Protein AF-A0A9X5XB09-F1 (afdb_monomer)

pLDDT: mean 93.3, std 4.89, range [77.44, 98.56]

Foldseek 3Di:
DVVPDDDDDDDDPDDDDADFDAADDPDDDDDPQDFAADPPDPDDPPDDTHTPPVVSVVVVVVVVSRRD

Solvent-accessible surface area (backbone atoms only — not comparable to full-atom values): 4672 Å² total; per-residue (Å²): 86,101,82,77,47,89,74,95,79,84,77,83,87,75,77,86,88,77,72,69,47,74,61,63,86,91,56,93,69,84,75,93,76,75,78,38,68,39,90,83,56,97,62,58,94,90,47,79,82,54,64,31,61,69,62,29,49,49,54,51,52,51,46,41,45,53,22,81

Structure (mmCIF, N/CA/C/O backbone):
data_AF-A0A9X5XB09-F1
#
_entry.id   AF-A0A9X5XB09-F1
#
loop_
_atom_site.group_PDB
_atom_site.id
_atom_site.type_symbol
_atom_site.label_atom_id
_atom_site.label_alt_id
_atom_site.label_comp_id
_atom_site.label_asym_id
_atom_site.label_entity_id
_atom_site.label_seq_id
_atom_site.pdbx_PDB_ins_code
_atom_site.Cartn_x
_atom_site.Cartn_y
_atom_site.Cartn_z
_atom_site.occupancy
_atom_site.B_iso_or_equiv
_atom_site.auth_seq_id
_atom_site.auth_comp_id
_atom_site.auth_asym_id
_atom_site.auth_atom_id
_atom_site.pdbx_PDB_model_num
ATOM 1 N N . ASP A 1 1 ? 21.412 -19.686 6.792 1.00 77.44 1 ASP A N 1
ATOM 2 C CA . ASP A 1 1 ? 21.970 -19.236 8.089 1.00 77.44 1 ASP A CA 1
ATOM 3 C C . ASP A 1 1 ? 23.136 -18.292 7.790 1.00 77.44 1 ASP A C 1
ATOM 5 O O . ASP A 1 1 ? 23.310 -17.926 6.631 1.00 77.44 1 ASP A O 1
ATOM 9 N N . THR A 1 2 ? 23.922 -17.866 8.779 1.00 87.00 2 THR A N 1
ATOM 10 C CA . THR A 1 2 ? 25.116 -17.025 8.545 1.00 87.00 2 THR A CA 1
ATOM 11 C C . THR A 1 2 ? 26.181 -17.695 7.664 1.00 87.00 2 THR A C 1
ATOM 13 O O . THR A 1 2 ? 27.129 -17.031 7.267 1.00 87.00 2 THR A O 1
ATOM 16 N N . ASN A 1 3 ? 26.016 -18.980 7.328 1.00 93.06 3 ASN A N 1
ATOM 17 C CA . ASN A 1 3 ? 26.927 -19.773 6.507 1.00 93.06 3 ASN A CA 1
ATOM 18 C C . ASN A 1 3 ? 26.392 -19.988 5.077 1.00 93.06 3 ASN A C 1
ATOM 20 O O . ASN A 1 3 ? 26.949 -20.783 4.326 1.00 93.06 3 ASN A O 1
ATOM 24 N N . GLY A 1 4 ? 25.288 -19.330 4.701 1.00 93.75 4 GLY A N 1
ATOM 25 C CA . GLY A 1 4 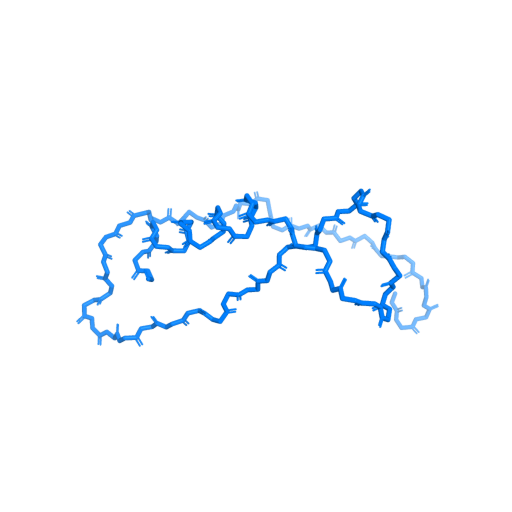? 24.652 -19.509 3.392 1.00 93.75 4 GLY A CA 1
ATOM 26 C C . GLY A 1 4 ? 23.876 -20.823 3.235 1.00 93.75 4 GLY A C 1
ATOM 27 O O . GLY A 1 4 ? 23.382 -21.102 2.146 1.00 93.75 4 GLY A O 1
ATOM 28 N N . ALA A 1 5 ? 23.720 -21.622 4.297 1.00 95.06 5 ALA A N 1
ATOM 29 C CA . ALA A 1 5 ? 22.958 -22.864 4.229 1.00 95.06 5 ALA A CA 1
ATOM 30 C C . ALA A 1 5 ? 21.443 -22.613 4.299 1.00 95.06 5 ALA A C 1
ATOM 32 O O . ALA A 1 5 ? 20.964 -21.665 4.940 1.00 95.06 5 ALA A O 1
ATOM 33 N N . LEU A 1 6 ? 20.676 -23.499 3.661 1.00 94.94 6 LEU A N 1
ATOM 34 C CA . LEU A 1 6 ? 19.219 -23.507 3.747 1.00 94.94 6 LEU A CA 1
ATOM 35 C C . LEU A 1 6 ? 18.764 -24.040 5.107 1.00 94.94 6 LEU A C 1
ATOM 37 O O . LEU A 1 6 ? 19.374 -24.937 5.685 1.00 94.94 6 LEU A O 1
ATOM 41 N N . ARG A 1 7 ? 17.650 -23.504 5.603 1.00 93.88 7 ARG A N 1
ATOM 42 C CA . ARG A 1 7 ? 17.010 -23.958 6.837 1.00 93.88 7 ARG A CA 1
ATOM 43 C C . ARG A 1 7 ? 15.510 -24.058 6.613 1.00 93.88 7 ARG A C 1
ATOM 45 O O . ARG A 1 7 ? 14.915 -23.144 6.049 1.00 93.88 7 ARG A O 1
ATOM 52 N N . ALA A 1 8 ? 14.908 -25.141 7.094 1.00 94.94 8 ALA A N 1
ATOM 53 C CA . ALA A 1 8 ? 13.458 -25.248 7.145 1.00 94.94 8 ALA A CA 1
ATOM 54 C C . ALA A 1 8 ? 12.888 -24.196 8.110 1.00 94.94 8 ALA A C 1
ATOM 56 O O . ALA A 1 8 ? 13.370 -24.038 9.236 1.00 94.94 8 ALA A O 1
ATOM 57 N N . TYR A 1 9 ? 11.866 -23.481 7.655 1.00 94.06 9 TYR A N 1
ATOM 58 C CA . TYR A 1 9 ? 11.112 -22.518 8.442 1.00 94.06 9 TYR A CA 1
ATOM 59 C C . TYR A 1 9 ? 9.630 -22.833 8.285 1.00 94.06 9 TYR A C 1
ATOM 61 O O . TYR A 1 9 ? 9.135 -22.908 7.162 1.00 94.06 9 TYR A O 1
ATOM 69 N N . GLU A 1 10 ? 8.942 -23.017 9.408 1.00 96.56 10 GLU A N 1
ATOM 70 C CA . GLU A 1 10 ? 7.497 -23.203 9.441 1.00 96.56 10 GLU A CA 1
ATOM 71 C C . GLU A 1 10 ? 6.841 -21.900 9.927 1.00 96.56 10 GLU A C 1
ATOM 73 O O . GLU A 1 10 ? 7.031 -21.507 11.085 1.00 96.56 10 GLU A O 1
ATOM 78 N N . PRO A 1 11 ? 6.110 -21.182 9.056 1.00 94.81 11 PRO A N 1
ATOM 79 C CA . PRO A 1 11 ? 5.374 -19.994 9.456 1.00 94.81 11 PRO A CA 1
ATOM 80 C C . PRO A 1 11 ? 4.209 -20.340 10.387 1.00 94.81 11 PRO A C 1
ATOM 82 O O . PRO A 1 11 ? 3.627 -21.422 10.329 1.00 94.81 11 PRO A O 1
ATOM 85 N N . ARG A 1 12 ? 3.777 -19.364 11.189 1.00 95.88 12 ARG A N 1
ATOM 86 C CA . ARG A 1 12 ? 2.488 -19.457 11.884 1.00 95.88 12 ARG A CA 1
ATOM 87 C C . ARG A 1 12 ? 1.361 -19.546 10.848 1.00 95.88 12 ARG A C 1
ATOM 89 O O . ARG A 1 12 ? 1.187 -18.624 10.060 1.00 95.88 12 ARG A O 1
ATOM 96 N N . ALA A 1 13 ? 0.561 -20.609 10.915 1.00 95.31 13 ALA A N 1
ATOM 97 C CA . ALA A 1 13 ? -0.527 -20.849 9.962 1.00 95.31 13 ALA A CA 1
ATOM 98 C C . ALA A 1 13 ? -1.791 -20.009 10.218 1.00 95.31 13 ALA A C 1
ATOM 100 O O . ALA A 1 13 ? -2.575 -19.784 9.302 1.00 95.31 13 ALA A O 1
ATOM 101 N N . VAL A 1 14 ? -2.009 -19.557 11.457 1.00 95.50 14 VAL A N 1
ATOM 102 C CA . VAL A 1 14 ? -3.205 -18.782 11.821 1.00 95.50 14 VAL A CA 1
ATOM 103 C C . VAL A 1 14 ? -2.919 -17.283 11.662 1.00 95.50 14 VAL A C 1
ATOM 105 O O . VAL A 1 14 ? -2.106 -16.752 12.430 1.00 95.50 14 VAL A O 1
ATOM 108 N N . PRO A 1 15 ? -3.560 -16.591 10.700 1.00 91.44 15 PRO A N 1
ATOM 109 C CA . PRO A 1 15 ? -3.394 -15.155 10.517 1.00 91.44 15 PRO A CA 1
ATOM 110 C C . PRO A 1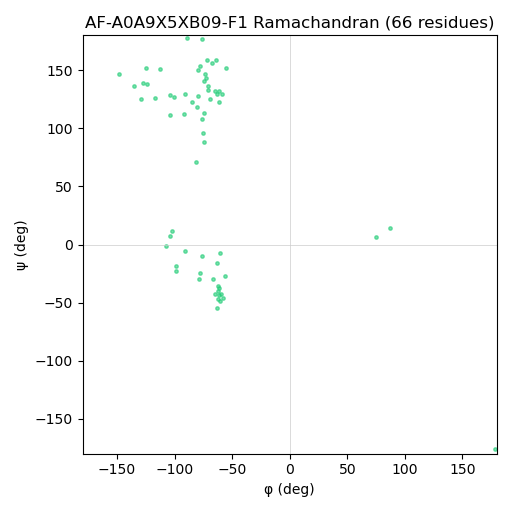 15 ? -4.074 -14.366 11.639 1.00 91.44 15 PRO A C 1
ATOM 112 O O . PRO A 1 15 ? -4.990 -14.845 12.309 1.00 91.44 15 PRO A O 1
ATOM 115 N N . LEU A 1 16 ? -3.639 -13.120 11.825 1.00 90.44 16 LEU A N 1
ATOM 116 C CA . LEU A 1 16 ? -4.323 -12.192 12.716 1.00 90.44 16 LEU A CA 1
ATOM 117 C C . LEU A 1 16 ? -5.678 -11.802 12.10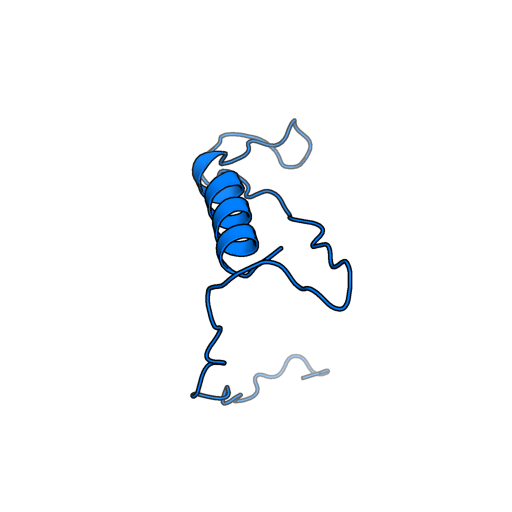9 1.00 90.44 16 LEU A C 1
ATOM 119 O O . LEU A 1 16 ? -5.736 -11.299 10.988 1.00 90.44 16 LEU A O 1
ATOM 123 N N . ALA A 1 17 ? -6.756 -11.994 12.867 1.00 87.38 17 ALA A N 1
ATOM 124 C CA . ALA A 1 17 ? -8.069 -11.484 12.499 1.00 87.38 17 ALA A CA 1
ATOM 125 C C . ALA A 1 17 ? -8.126 -9.974 12.773 1.00 87.38 17 ALA A C 1
ATOM 127 O O . ALA A 1 17 ? -8.155 -9.546 13.926 1.00 87.38 17 ALA A O 1
ATOM 128 N N . LEU A 1 18 ? -8.117 -9.171 11.709 1.00 83.25 18 LEU A N 1
ATOM 129 C CA . LEU A 1 18 ? -8.273 -7.722 11.796 1.00 83.25 18 LEU A CA 1
ATOM 130 C C . LEU A 1 18 ? -9.749 -7.351 11.683 1.00 83.25 18 LEU A C 1
ATOM 132 O O . LEU A 1 18 ? -10.433 -7.754 10.744 1.00 83.25 18 LEU A O 1
ATOM 136 N N . THR A 1 19 ? -10.232 -6.538 12.615 1.00 79.50 19 THR A N 1
ATOM 137 C CA . THR A 1 19 ? -11.549 -5.914 12.497 1.00 79.50 19 THR A CA 1
ATOM 138 C C . THR A 1 19 ? -11.454 -4.704 11.576 1.00 79.50 19 THR A C 1
ATOM 140 O O . THR A 1 19 ? -10.613 -3.825 11.774 1.00 79.50 19 THR A O 1
ATOM 143 N N . THR A 1 20 ? -12.321 -4.639 10.571 1.00 83.12 20 THR A N 1
ATOM 144 C CA . THR A 1 20 ? -12.637 -3.383 9.881 1.00 83.12 20 THR A CA 1
ATOM 145 C C . THR A 1 20 ? -13.535 -2.548 10.787 1.00 83.12 20 THR A C 1
ATOM 147 O O . THR A 1 20 ? -14.416 -3.116 11.439 1.00 83.12 20 THR A O 1
ATOM 150 N N . GLY A 1 21 ? -13.355 -1.232 10.862 1.00 79.00 21 GLY A N 1
ATOM 151 C CA . GLY A 1 21 ? -14.140 -0.455 11.818 1.00 79.00 21 GLY A CA 1
ATOM 152 C C . GLY A 1 21 ? -13.851 1.035 11.878 1.00 79.00 21 GLY A C 1
ATOM 153 O O . GLY A 1 21 ? -13.095 1.584 11.083 1.00 79.00 21 GLY A O 1
ATOM 154 N N . ALA A 1 22 ? -14.527 1.677 12.831 1.00 83.00 22 ALA A N 1
ATOM 155 C CA . ALA A 1 22 ? -14.461 3.112 13.057 1.00 83.00 22 ALA A CA 1
ATOM 156 C C . ALA A 1 22 ? -13.052 3.573 13.490 1.00 83.00 22 ALA A C 1
ATOM 158 O O . ALA A 1 22 ? -12.284 2.770 14.026 1.00 83.00 22 ALA A O 1
ATOM 159 N N . PRO A 1 23 ? -12.730 4.867 13.308 1.00 86.12 23 PRO A N 1
ATOM 160 C CA . PRO A 1 23 ? -11.455 5.433 13.732 1.00 86.12 23 PRO A CA 1
ATOM 161 C C . PRO A 1 23 ? -11.145 5.215 15.217 1.00 86.12 23 PRO A C 1
ATOM 163 O O . PRO A 1 23 ? -12.045 5.152 16.060 1.00 86.12 23 PRO A O 1
ATOM 166 N N . PHE A 1 24 ? -9.855 5.161 15.549 1.00 90.38 24 PHE A N 1
ATOM 167 C CA . PHE A 1 24 ? -9.396 5.056 16.934 1.00 90.38 24 PHE A CA 1
ATOM 168 C C . PHE A 1 24 ? -9.832 6.275 17.765 1.00 90.38 24 PHE A C 1
ATOM 170 O O . PHE A 1 24 ? -9.639 7.420 17.367 1.00 90.38 24 PHE A O 1
ATOM 177 N N . THR A 1 25 ? -10.398 6.035 18.952 1.00 93.44 25 THR A N 1
ATOM 178 C CA . THR A 1 25 ? -10.959 7.100 19.809 1.00 93.44 25 THR A CA 1
ATOM 179 C C . THR A 1 25 ? -10.020 7.555 20.924 1.00 93.44 25 THR A C 1
ATOM 181 O O . THR A 1 25 ? -10.161 8.661 21.436 1.00 93.44 25 THR A O 1
ATOM 184 N N . SER A 1 26 ? -9.060 6.716 21.322 1.00 96.56 26 SER A N 1
ATOM 185 C CA . SER A 1 26 ? -8.152 6.985 22.446 1.00 96.56 26 SER A CA 1
ATOM 186 C C . SER A 1 26 ? -6.786 7.526 22.023 1.00 96.56 26 SER A C 1
ATOM 188 O O . SER A 1 26 ? -6.056 8.068 22.854 1.00 96.56 26 SER A O 1
ATOM 190 N N . ARG A 1 27 ? -6.410 7.355 20.748 1.00 95.12 27 ARG A N 1
ATOM 191 C CA . ARG A 1 27 ? -5.125 7.784 20.184 1.00 95.12 27 ARG A CA 1
ATOM 192 C C . ARG A 1 27 ? -5.287 8.175 18.724 1.00 95.12 27 ARG A C 1
ATOM 194 O O . ARG A 1 27 ? -6.016 7.516 17.992 1.00 95.12 27 ARG A O 1
ATOM 201 N N . THR A 1 28 ? -4.510 9.162 18.296 1.00 94.00 28 THR A N 1
ATOM 202 C CA . THR A 1 28 ? -4.297 9.444 16.876 1.00 94.00 28 THR A CA 1
ATOM 203 C C . THR A 1 28 ? -3.172 8.554 16.363 1.00 94.00 28 THR A C 1
ATOM 205 O O . THR A 1 28 ? -2.063 8.588 16.898 1.00 94.00 28 THR A O 1
ATOM 208 N N . VAL A 1 29 ? -3.455 7.748 15.343 1.00 93.62 29 VAL A N 1
ATOM 209 C CA . VAL A 1 29 ? -2.497 6.817 14.737 1.00 93.62 29 VAL A CA 1
ATOM 210 C C . VAL A 1 29 ? -2.402 7.130 13.252 1.00 93.62 29 VAL A C 1
ATOM 212 O O . VAL A 1 29 ? -3.414 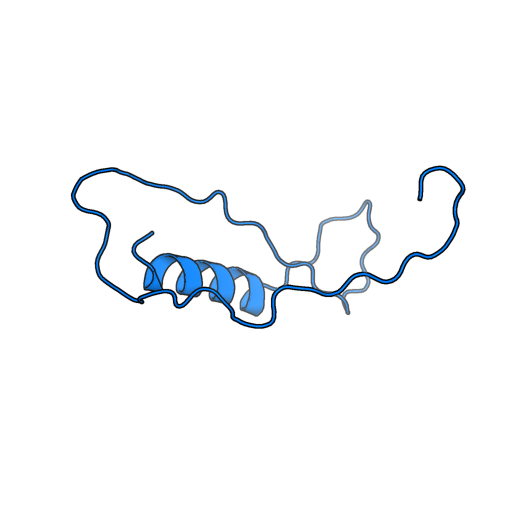7.374 12.607 1.00 93.62 29 VAL A O 1
ATOM 215 N N . PHE A 1 30 ? -1.186 7.107 12.715 1.00 93.88 30 PHE A N 1
ATOM 216 C CA . PHE A 1 30 ? -0.933 7.277 11.289 1.00 93.88 30 PHE A CA 1
ATOM 217 C C . PHE A 1 30 ? -0.134 6.094 10.759 1.00 93.88 30 PHE A C 1
ATOM 219 O O . PHE A 1 30 ? 0.679 5.506 11.476 1.00 93.88 30 PHE A O 1
ATOM 226 N N . SER A 1 31 ? -0.320 5.795 9.477 1.00 95.12 31 SER A N 1
ATOM 227 C CA . SER A 1 31 ? 0.561 4.909 8.725 1.00 95.12 31 SER A CA 1
ATOM 228 C C . SER A 1 31 ? 1.224 5.689 7.597 1.00 95.12 31 SER A C 1
ATOM 230 O O . SER A 1 31 ? 0.548 6.317 6.781 1.00 95.12 31 SER A O 1
ATOM 232 N N . ALA A 1 32 ? 2.555 5.645 7.541 1.00 97.88 32 ALA A N 1
ATOM 233 C CA . ALA A 1 32 ? 3.310 6.153 6.405 1.00 97.88 32 ALA A CA 1
ATOM 234 C C . ALA A 1 32 ? 3.163 5.171 5.229 1.00 97.88 32 ALA A C 1
ATOM 236 O O . ALA A 1 32 ? 3.938 4.226 5.083 1.00 97.88 32 ALA A O 1
ATOM 237 N N . ALA A 1 33 ? 2.115 5.361 4.426 1.00 97.62 33 ALA A N 1
ATOM 238 C CA . ALA A 1 33 ? 1.781 4.462 3.328 1.00 97.62 33 ALA A CA 1
ATOM 239 C C . ALA A 1 33 ? 2.786 4.563 2.167 1.00 97.62 33 ALA A C 1
ATOM 241 O O . ALA A 1 33 ? 3.083 5.653 1.674 1.00 97.62 33 ALA A O 1
ATOM 242 N N . HIS A 1 34 ? 3.242 3.408 1.683 1.00 97.94 34 HIS A N 1
ATOM 243 C CA . HIS A 1 34 ? 4.130 3.296 0.528 1.00 97.94 34 HIS A CA 1
ATOM 244 C C . HIS A 1 34 ? 3.384 3.511 -0.807 1.00 97.94 34 HIS A C 1
ATOM 246 O O . HIS A 1 34 ? 2.161 3.712 -0.851 1.00 97.94 34 HIS A O 1
ATOM 252 N N . VAL A 1 35 ? 4.140 3.489 -1.906 1.00 97.62 35 VAL A N 1
ATOM 253 C CA . VAL A 1 35 ? 3.627 3.432 -3.283 1.00 97.62 35 VAL A CA 1
ATOM 254 C C . VAL A 1 35 ? 3.988 2.090 -3.905 1.00 97.62 35 VAL A C 1
ATOM 256 O O . VAL A 1 35 ? 4.991 1.482 -3.533 1.00 97.62 35 VAL A O 1
ATOM 259 N N . VAL A 1 36 ? 3.159 1.629 -4.832 1.00 97.88 36 VAL A N 1
ATOM 260 C CA . VAL A 1 36 ? 3.376 0.388 -5.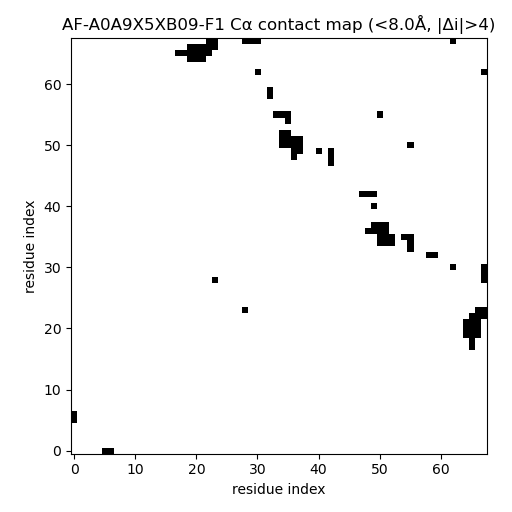575 1.00 97.88 36 VAL A CA 1
ATOM 261 C C . VAL A 1 36 ? 3.943 0.750 -6.943 1.00 97.88 36 VAL A C 1
ATOM 263 O O . VAL A 1 36 ? 3.374 1.589 -7.640 1.00 97.88 36 VAL A O 1
ATOM 266 N N . ALA A 1 37 ? 5.074 0.149 -7.304 1.00 96.19 37 ALA A N 1
ATOM 267 C CA . ALA A 1 37 ? 5.652 0.303 -8.635 1.00 96.19 37 ALA A CA 1
ATOM 268 C C . ALA A 1 37 ? 4.818 -0.466 -9.667 1.00 96.19 37 ALA A C 1
ATOM 270 O O . ALA A 1 37 ? 4.336 -1.558 -9.365 1.00 96.19 37 ALA A O 1
ATOM 271 N N . ASP A 1 38 ? 4.681 0.081 -10.873 1.00 96.56 38 ASP A N 1
ATOM 272 C CA . ASP A 1 38 ? 4.167 -0.672 -12.018 1.00 96.56 38 ASP A CA 1
ATOM 273 C C . ASP A 1 38 ? 5.257 -1.646 -12.512 1.00 96.56 38 ASP A C 1
ATOM 275 O O . ASP A 1 38 ? 6.294 -1.190 -13.000 1.00 96.56 38 ASP A O 1
ATOM 279 N N . PRO A 1 39 ? 5.069 -2.975 -12.387 1.00 94.38 39 PRO A N 1
ATOM 280 C CA . PRO A 1 39 ? 6.093 -3.950 -12.755 1.00 94.38 39 PRO A CA 1
ATOM 281 C C . PRO A 1 39 ? 6.233 -4.160 -14.270 1.00 94.38 39 PRO A C 1
ATOM 283 O O . PRO A 1 39 ? 7.157 -4.854 -14.690 1.00 94.38 39 PRO A O 1
ATOM 286 N N . PHE A 1 40 ? 5.322 -3.616 -15.083 1.00 95.19 40 PHE A N 1
ATOM 287 C CA . PHE A 1 40 ? 5.328 -3.765 -16.542 1.00 95.19 40 PHE A CA 1
ATOM 288 C C . PHE A 1 40 ? 5.742 -2.486 -17.275 1.0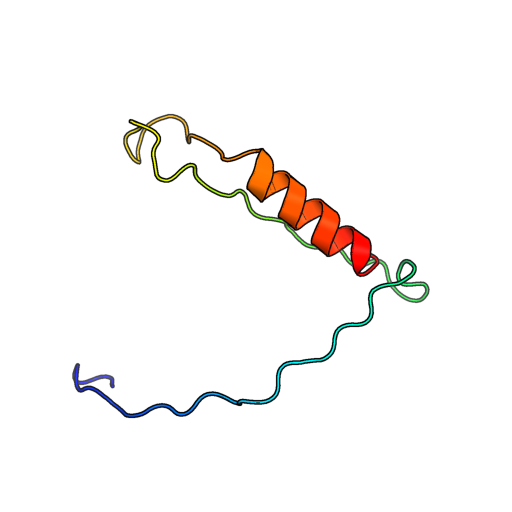0 95.19 40 PHE A C 1
ATOM 290 O O . PHE A 1 40 ? 5.811 -2.481 -18.505 1.00 95.19 40 PHE A O 1
ATOM 297 N N . ALA A 1 41 ? 6.010 -1.409 -16.539 1.00 94.94 41 ALA A N 1
ATOM 298 C CA . ALA A 1 41 ? 6.466 -0.159 -17.116 1.00 94.94 41 ALA A CA 1
ATOM 299 C C . ALA A 1 41 ? 7.903 -0.276 -17.643 1.00 94.94 41 ALA A C 1
ATOM 301 O O . ALA A 1 41 ? 8.795 -0.788 -16.967 1.00 94.94 41 ALA A O 1
ATOM 302 N N . ASP A 1 42 ? 8.134 0.270 -18.836 1.00 95.00 42 ASP A N 1
ATOM 303 C CA . ASP A 1 42 ? 9.463 0.386 -19.438 1.00 95.00 42 ASP A CA 1
ATOM 304 C C . ASP A 1 42 ? 10.195 1.614 -18.872 1.00 95.00 42 ASP A C 1
ATOM 306 O O . ASP A 1 42 ? 10.319 2.658 -19.515 1.00 95.00 42 ASP A O 1
ATOM 310 N N . VAL A 1 43 ? 10.592 1.520 -17.601 1.00 94.44 43 VAL A N 1
ATOM 311 C CA . VAL A 1 43 ? 11.330 2.563 -16.878 1.00 94.44 43 VAL A CA 1
ATOM 312 C C . VAL A 1 43 ? 12.592 1.982 -16.255 1.00 94.44 43 VAL A C 1
ATOM 314 O O . VAL A 1 43 ? 12.590 0.880 -15.706 1.00 94.44 43 VAL A O 1
ATOM 317 N N . SER A 1 44 ? 13.694 2.730 -16.318 1.00 91.25 44 SER A N 1
ATOM 318 C CA . SER A 1 44 ? 14.910 2.341 -15.607 1.00 91.25 44 SER A CA 1
ATOM 319 C C . SER A 1 44 ? 14.789 2.676 -14.114 1.00 91.25 44 SER A C 1
ATOM 321 O O . SER A 1 44 ? 14.093 3.636 -13.764 1.00 91.25 44 SER A O 1
ATOM 323 N N . PRO A 1 45 ? 15.501 1.960 -13.223 1.00 85.25 45 PRO A N 1
ATOM 324 C CA . PRO A 1 45 ? 15.492 2.254 -11.787 1.00 85.25 45 PRO A CA 1
ATOM 325 C C . PRO A 1 45 ? 15.906 3.690 -11.427 1.00 85.25 45 PRO A C 1
ATOM 327 O O . PRO A 1 45 ? 15.459 4.210 -10.409 1.00 85.25 45 PRO A O 1
ATOM 330 N N . ASP A 1 46 ? 16.727 4.327 -12.268 1.00 91.12 46 ASP A N 1
ATOM 331 C CA . ASP A 1 46 ? 17.229 5.694 -12.064 1.00 91.12 46 ASP A CA 1
ATOM 332 C C . ASP A 1 46 ? 16.334 6.775 -12.703 1.00 91.12 46 ASP A C 1
ATOM 334 O O . ASP A 1 46 ? 16.595 7.972 -12.567 1.00 91.12 46 ASP A O 1
ATOM 338 N N . SER A 1 47 ? 15.296 6.373 -13.440 1.00 92.12 47 SER A N 1
ATOM 339 C CA . SER A 1 47 ? 14.335 7.285 -14.065 1.00 92.12 47 SER A CA 1
ATOM 340 C C . SER A 1 47 ? 13.164 7.612 -13.133 1.00 92.12 47 SER A C 1
ATOM 342 O O . SER A 1 47 ? 13.074 7.123 -12.006 1.00 92.12 47 SER A O 1
ATOM 344 N N . ALA A 1 48 ? 12.249 8.476 -13.583 1.00 92.69 48 ALA A N 1
ATOM 345 C CA . ALA A 1 48 ? 11.038 8.753 -12.820 1.00 92.69 48 ALA A CA 1
ATOM 346 C C . ALA A 1 48 ? 10.235 7.459 -12.605 1.00 92.69 48 ALA A C 1
ATOM 348 O O . ALA A 1 48 ? 9.949 6.731 -13.555 1.00 92.69 48 ALA A O 1
ATOM 349 N N . ALA A 1 49 ? 9.853 7.190 -11.355 1.00 92.69 49 ALA A N 1
ATOM 350 C CA . ALA A 1 49 ? 9.143 5.966 -11.012 1.00 92.69 49 ALA A CA 1
ATOM 351 C C . ALA A 1 49 ? 7.774 5.893 -11.707 1.00 92.69 49 ALA A C 1
ATOM 353 O O . ALA A 1 49 ? 6.953 6.807 -11.590 1.00 92.69 49 ALA A O 1
ATOM 354 N N . ALA A 1 50 ? 7.505 4.764 -12.359 1.00 96.38 50 ALA A N 1
ATOM 355 C CA . ALA A 1 50 ? 6.166 4.407 -12.798 1.00 96.38 50 ALA A CA 1
ATOM 356 C C . ALA A 1 50 ? 5.383 3.823 -11.614 1.00 96.38 50 ALA A C 1
ATOM 358 O O . ALA A 1 50 ? 5.775 2.813 -11.025 1.00 96.38 50 ALA A O 1
ATOM 359 N N . VAL A 1 51 ? 4.286 4.482 -11.242 1.00 96.50 51 VAL A N 1
ATOM 360 C CA . VAL A 1 51 ? 3.459 4.103 -10.088 1.00 96.50 51 VAL A CA 1
ATOM 361 C C . VAL A 1 51 ? 2.187 3.419 -10.567 1.00 96.50 51 VAL A C 1
ATOM 363 O O . VAL A 1 51 ? 1.423 3.998 -11.342 1.00 96.50 51 VAL A O 1
ATOM 366 N N . ASP A 1 52 ? 1.898 2.240 -10.019 1.00 98.00 52 ASP A N 1
ATOM 367 C CA . ASP A 1 52 ? 0.564 1.653 -10.096 1.00 98.00 52 ASP A CA 1
ATOM 368 C C . ASP A 1 52 ? -0.356 2.397 -9.119 1.00 98.00 52 ASP A C 1
ATOM 370 O O . ASP A 1 52 ? -0.416 2.121 -7.912 1.00 98.00 52 ASP A O 1
ATOM 374 N N . TRP A 1 53 ? -1.084 3.381 -9.644 1.00 98.06 53 TRP A N 1
ATOM 375 C CA . TRP A 1 53 ? -2.030 4.173 -8.861 1.00 98.06 53 TRP A CA 1
ATOM 376 C C . TRP A 1 53 ? -3.222 3.356 -8.357 1.00 98.06 53 TRP A C 1
ATOM 378 O O . TRP A 1 53 ? -3.751 3.652 -7.281 1.00 98.06 53 TRP A O 1
ATOM 388 N N . GLY A 1 54 ? -3.629 2.317 -9.089 1.00 98.44 54 GLY A N 1
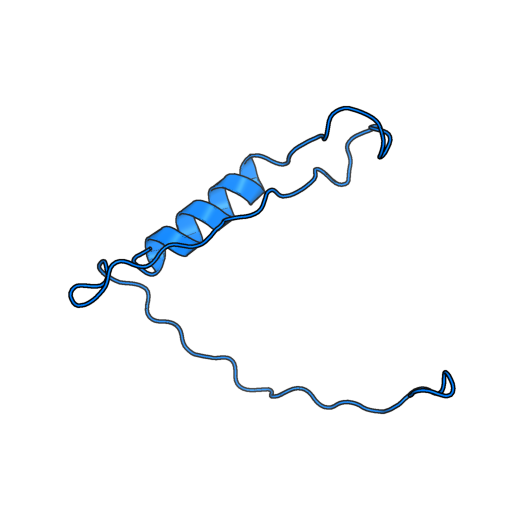ATOM 389 C CA . GLY A 1 54 ? -4.726 1.438 -8.702 1.00 98.44 54 GLY A CA 1
ATOM 390 C C . GLY A 1 54 ? -4.403 0.700 -7.407 1.00 98.44 54 GLY A C 1
ATOM 391 O O . GLY A 1 54 ? -5.136 0.834 -6.419 1.00 98.44 54 GLY A O 1
ATOM 392 N N . ALA A 1 55 ? -3.266 0.002 -7.383 1.00 98.38 55 ALA A N 1
ATOM 393 C CA . ALA A 1 55 ? -2.773 -0.712 -6.208 1.00 98.38 55 ALA A CA 1
ATOM 394 C C . ALA A 1 55 ? -2.417 0.246 -5.057 1.00 98.38 55 ALA A C 1
ATOM 396 O O . ALA A 1 55 ? -2.806 0.027 -3.907 1.00 98.38 55 ALA A O 1
ATOM 397 N N . THR A 1 56 ? -1.763 1.367 -5.369 1.00 98.56 56 THR A N 1
ATOM 398 C CA . THR A 1 56 ? -1.360 2.391 -4.390 1.00 98.56 56 THR A CA 1
ATOM 399 C C . THR A 1 56 ? -2.555 2.986 -3.634 1.00 98.56 56 THR A C 1
ATOM 401 O O . THR A 1 56 ? -2.495 3.179 -2.412 1.00 98.56 56 THR A O 1
ATOM 404 N N . LEU A 1 57 ? -3.661 3.275 -4.330 1.00 98.44 57 LEU A N 1
ATOM 405 C CA . LEU A 1 57 ? -4.888 3.776 -3.705 1.00 98.44 57 LEU A CA 1
ATOM 406 C C . LEU A 1 57 ? -5.707 2.658 -3.048 1.00 98.44 57 LEU A C 1
ATOM 408 O O . LEU A 1 57 ? -6.380 2.915 -2.049 1.00 98.44 57 LEU A O 1
ATOM 412 N N . ALA A 1 58 ? -5.649 1.425 -3.561 1.00 98.50 58 ALA A N 1
ATOM 413 C CA . ALA A 1 58 ? -6.279 0.277 -2.914 1.00 98.50 58 ALA A CA 1
ATOM 414 C C . ALA A 1 58 ? -5.691 0.028 -1.519 1.00 98.50 58 ALA A C 1
ATOM 416 O O . ALA A 1 58 ? -6.451 -0.130 -0.565 1.00 98.50 58 ALA A O 1
ATOM 417 N N . PHE A 1 59 ? -4.365 0.107 -1.370 1.00 97.81 59 PHE A N 1
ATOM 418 C CA . PHE A 1 59 ? -3.710 -0.011 -0.067 1.00 97.81 59 PHE A CA 1
ATOM 419 C C . PHE A 1 59 ? -4.127 1.108 0.903 1.00 97.81 59 PHE A C 1
ATOM 421 O O . PHE A 1 59 ? -4.408 0.848 2.069 1.00 97.81 59 PHE A O 1
ATOM 428 N N . ARG A 1 60 ? -4.263 2.351 0.422 1.00 97.69 60 ARG A N 1
ATOM 429 C CA . ARG A 1 60 ? -4.752 3.474 1.248 1.00 97.69 60 ARG A CA 1
ATOM 430 C C . ARG A 1 60 ? -6.180 3.245 1.741 1.00 97.69 60 ARG A C 1
ATOM 432 O O . ARG A 1 60 ? -6.438 3.379 2.931 1.00 97.69 60 ARG A O 1
ATOM 439 N N . ARG A 1 61 ? -7.087 2.823 0.854 1.00 96.50 61 ARG A N 1
ATOM 440 C CA . ARG A 1 61 ? -8.465 2.471 1.237 1.00 96.50 61 ARG A CA 1
ATOM 441 C C . ARG A 1 61 ? -8.514 1.299 2.215 1.00 96.50 61 ARG A C 1
ATOM 443 O O . ARG A 1 61 ? -9.356 1.301 3.106 1.00 96.50 61 ARG A O 1
ATOM 450 N N . HIS A 1 62 ? -7.613 0.328 2.074 1.00 95.00 62 HIS A N 1
ATOM 451 C CA . HIS A 1 62 ? -7.478 -0.765 3.030 1.00 95.00 62 HIS A CA 1
ATOM 452 C C . HIS A 1 62 ? -7.115 -0.240 4.426 1.00 95.00 62 HIS A C 1
ATOM 454 O O . HIS A 1 62 ? -7.812 -0.566 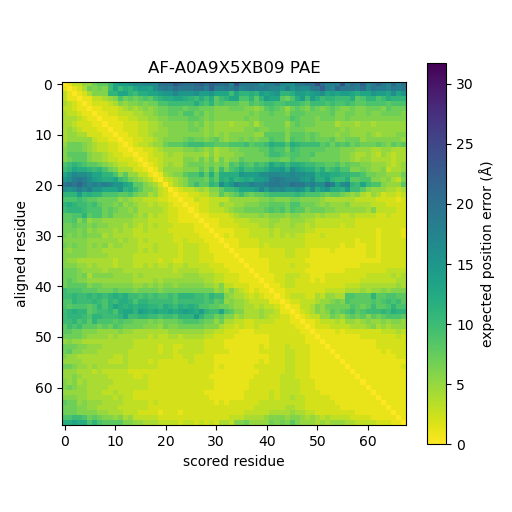5.382 1.00 95.00 62 HIS A O 1
ATOM 460 N N . LEU A 1 63 ? -6.115 0.640 4.546 1.00 94.62 63 LEU A N 1
ATOM 461 C CA . LEU A 1 63 ? -5.770 1.266 5.829 1.00 94.62 63 LEU A CA 1
ATOM 462 C C . LEU A 1 63 ? -6.961 2.024 6.434 1.00 94.62 63 LEU A C 1
ATOM 464 O O . LEU A 1 63 ? -7.283 1.810 7.601 1.00 94.62 63 LEU A O 1
ATOM 468 N N . TRP A 1 64 ? -7.671 2.821 5.630 1.00 93.56 64 TRP A N 1
ATOM 469 C CA . TRP A 1 64 ? -8.868 3.537 6.087 1.00 93.56 64 TRP A CA 1
ATOM 470 C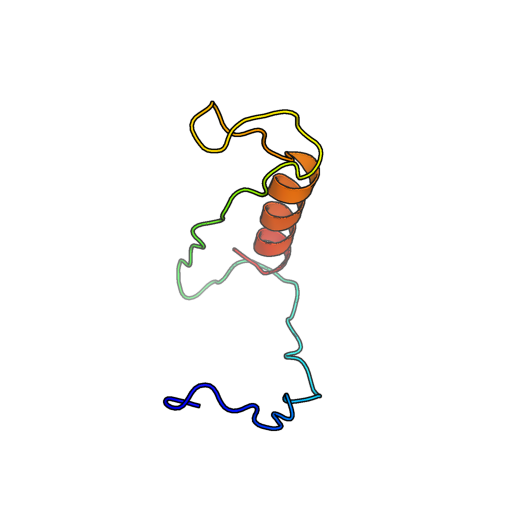 C . TRP A 1 64 ? -9.981 2.604 6.562 1.00 93.56 64 TRP A C 1
ATOM 472 O O . TRP A 1 64 ? -10.648 2.880 7.555 1.00 93.56 64 TRP A O 1
ATOM 482 N N . SER A 1 65 ? -10.161 1.454 5.905 1.00 93.62 65 SER A N 1
ATOM 483 C CA . SER A 1 65 ? -11.149 0.453 6.332 1.00 93.62 65 SER A CA 1
ATOM 484 C C . SER A 1 65 ? -10.852 -0.145 7.717 1.00 93.62 65 SER A C 1
ATOM 486 O O . SER A 1 65 ? -11.742 -0.724 8.344 1.00 93.62 65 SER A O 1
ATOM 488 N N . HIS A 1 66 ? -9.624 0.032 8.216 1.00 93.12 66 HIS A N 1
ATOM 489 C CA . HIS A 1 66 ? -9.176 -0.376 9.547 1.00 93.12 66 HIS A CA 1
ATOM 490 C C . HIS A 1 66 ? -9.100 0.780 10.562 1.00 93.12 66 HIS A C 1
ATOM 492 O O . HIS A 1 66 ? -8.565 0.589 11.652 1.00 93.12 66 HIS A O 1
ATOM 498 N N . GLY A 1 67 ? -9.650 1.956 10.239 1.00 92.00 67 GLY A N 1
ATOM 499 C CA . GLY A 1 67 ? -9.761 3.083 11.173 1.00 92.00 67 GLY A CA 1
ATOM 500 C C . GLY A 1 67 ? -8.538 4.005 11.232 1.00 92.00 67 GLY A C 1
ATOM 501 O O . GLY A 1 67 ? -8.434 4.804 12.168 1.00 92.00 67 GLY A O 1
ATOM 502 N N . LEU A 1 68 ? -7.624 3.888 10.262 1.00 90.94 68 LEU A N 1
ATOM 503 C CA . LEU A 1 68 ? -6.555 4.865 10.006 1.00 90.94 68 LEU A CA 1
ATOM 504 C C . LEU A 1 68 ? -7.007 5.992 9.073 1.00 90.94 68 LEU A C 1
ATOM 506 O O . LEU A 1 68 ? -8.067 5.842 8.429 1.00 90.94 68 LEU A O 1
#

Secondary structure (DSSP, 8-state):
-TTS--------SS---PPP-SPPSS----------B-TT----TTSPPPB-HHHHHHHHHHHHHTT-

Radius of gyration: 18.28 Å; Cα contacts (8 Å, |Δi|>4): 48; chains: 1; bounding box: 41×35×42 Å

Mean predicted aligned error: 5.21 Å

Sequence (68 aa):
DTNGALRAYEPRAVPLALTTGAPFTSRTVFSAAHVVADPFADVSPDSAAAVDWGATLAFRRHLWSHGL